Protein AF-A0A085EXR0-F1 (afdb_monomer_lite)

Sequence (134 aa):
MSQAPAPAIGRAWLESRKAVDDGYIWPFPRHQMQARGAIRKRMVEDIQEMVHDGGAEAVVTIADLLNKGWPGETVLAHGVIAFQMFRAENGPTPKPIRLGSRRDSVRHMARDAVALGLFIASTLLIAGVTAGAI

Structure (mmCIF, N/CA/C/O backbone):
data_AF-A0A085EXR0-F1
#
_entry.id   AF-A0A085EXR0-F1
#
loop_
_atom_site.group_PDB
_atom_site.id
_atom_site.type_symbol
_atom_site.label_atom_id
_atom_site.label_alt_id
_atom_site.label_comp_id
_atom_site.label_asym_id
_atom_site.label_entity_id
_atom_site.label_seq_id
_atom_site.pdbx_PDB_ins_code
_atom_site.Cartn_x
_atom_site.Cartn_y
_atom_site.Cartn_z
_atom_site.occupancy
_atom_site.B_iso_or_equiv
_atom_site.auth_seq_id
_atom_site.auth_comp_id
_atom_site.auth_asym_id
_atom_site.auth_atom_id
_atom_site.pdbx_PDB_model_num
ATOM 1 N N . MET A 1 1 ? 25.620 -26.039 -15.522 1.00 38.81 1 MET A N 1
ATOM 2 C CA . MET A 1 1 ? 25.047 -24.988 -16.389 1.00 38.81 1 MET A CA 1
ATOM 3 C C . MET A 1 1 ? 24.481 -23.914 -15.474 1.00 38.81 1 MET A C 1
ATOM 5 O O . MET A 1 1 ? 23.442 -24.140 -14.872 1.00 38.81 1 MET A O 1
ATOM 9 N N . SER A 1 2 ? 25.212 -22.817 -15.263 1.00 40.16 2 SER A N 1
ATOM 10 C CA . SER A 1 2 ? 24.745 -21.713 -14.415 1.00 40.16 2 SER A CA 1
ATOM 11 C C . SER A 1 2 ? 23.736 -20.880 -15.193 1.00 40.16 2 SER A C 1
ATOM 13 O O . SER A 1 2 ? 24.071 -20.300 -16.223 1.00 40.16 2 SER A O 1
ATOM 15 N N . GLN A 1 3 ? 22.493 -20.862 -14.725 1.00 39.91 3 GLN A N 1
ATOM 16 C CA . GLN A 1 3 ? 21.423 -20.060 -15.301 1.00 39.91 3 GLN A CA 1
ATOM 17 C C . GLN A 1 3 ? 21.687 -18.588 -14.948 1.00 39.91 3 GLN A C 1
ATOM 19 O O . GLN A 1 3 ? 21.755 -18.232 -13.772 1.00 39.91 3 GLN A O 1
ATOM 24 N N . ALA A 1 4 ? 21.900 -17.741 -15.956 1.00 47.38 4 ALA A N 1
ATOM 25 C CA . ALA A 1 4 ? 22.051 -16.304 -15.750 1.00 47.38 4 ALA A CA 1
ATOM 26 C C . ALA A 1 4 ? 20.742 -15.713 -15.181 1.00 47.38 4 ALA A C 1
ATOM 28 O O . ALA A 1 4 ? 19.660 -16.137 -15.603 1.00 47.38 4 ALA A O 1
ATOM 29 N N . PRO A 1 5 ? 20.799 -14.750 -14.241 1.00 51.72 5 PRO A N 1
ATOM 30 C CA . PRO A 1 5 ? 19.597 -14.128 -13.701 1.00 51.72 5 PRO A CA 1
ATOM 31 C C . PRO A 1 5 ? 18.857 -13.385 -14.819 1.00 51.72 5 PRO A C 1
ATOM 33 O O . PRO A 1 5 ? 19.446 -12.567 -15.527 1.00 51.72 5 PRO A O 1
ATOM 36 N N . ALA A 1 6 ? 17.565 -13.679 -14.989 1.00 54.22 6 ALA A N 1
ATOM 37 C CA . ALA A 1 6 ? 16.715 -12.979 -15.947 1.00 54.22 6 ALA A CA 1
ATOM 38 C C . ALA A 1 6 ? 16.790 -11.458 -15.705 1.00 54.22 6 ALA A C 1
ATOM 40 O O . ALA A 1 6 ? 16.802 -11.030 -14.544 1.00 54.22 6 ALA A O 1
ATOM 41 N N . PRO A 1 7 ? 16.836 -10.623 -16.761 1.00 47.88 7 PRO A N 1
ATOM 42 C CA . PRO A 1 7 ? 16.969 -9.185 -16.593 1.00 47.88 7 PRO A CA 1
ATOM 43 C C . PRO A 1 7 ? 15.807 -8.659 -15.747 1.00 47.88 7 PRO A C 1
ATOM 45 O O . PRO A 1 7 ? 14.638 -8.864 -16.079 1.00 47.88 7 PRO A O 1
ATOM 48 N N . ALA A 1 8 ? 16.130 -7.947 -14.663 1.00 53.59 8 ALA A N 1
ATOM 49 C CA . ALA A 1 8 ? 15.162 -7.368 -13.725 1.00 53.59 8 ALA A CA 1
ATOM 50 C C . ALA A 1 8 ? 14.087 -6.490 -14.409 1.00 53.59 8 ALA A C 1
ATOM 52 O O . ALA A 1 8 ? 13.000 -6.293 -13.867 1.00 53.59 8 ALA A O 1
ATOM 53 N N . ILE A 1 9 ? 14.372 -6.012 -15.626 1.00 54.03 9 ILE A N 1
ATOM 54 C CA . ILE A 1 9 ? 13.465 -5.245 -16.488 1.00 54.03 9 ILE A CA 1
ATOM 55 C C . ILE A 1 9 ? 12.248 -6.084 -16.920 1.00 54.03 9 ILE A C 1
ATOM 57 O O . ILE A 1 9 ? 11.125 -5.585 -16.897 1.00 54.03 9 ILE A O 1
ATOM 61 N N . GLY A 1 10 ? 12.437 -7.368 -17.249 1.00 60.59 10 GLY A N 1
ATOM 62 C CA . GLY A 1 10 ? 11.356 -8.225 -17.747 1.00 60.59 10 GLY A CA 1
ATOM 63 C C . GLY A 1 10 ? 10.291 -8.490 -16.686 1.00 60.59 10 GLY A C 1
ATOM 64 O O . GLY A 1 10 ? 9.096 -8.386 -16.950 1.00 60.59 10 GLY A O 1
ATOM 65 N N . ARG A 1 11 ? 10.717 -8.750 -15.445 1.00 68.19 11 ARG A N 1
ATOM 66 C CA . ARG A 1 11 ? 9.790 -9.029 -14.343 1.00 68.19 11 ARG A CA 1
ATOM 67 C C . ARG A 1 11 ? 9.018 -7.790 -13.889 1.00 68.19 11 ARG A C 1
ATOM 69 O O . ARG A 1 11 ? 7.827 -7.883 -13.621 1.00 68.19 11 ARG A O 1
ATOM 76 N N . ALA A 1 12 ? 9.665 -6.626 -13.859 1.00 66.81 12 ALA A N 1
ATOM 77 C CA . ALA A 1 12 ? 8.997 -5.377 -13.500 1.00 66.81 12 ALA A CA 1
ATOM 78 C C . ALA A 1 12 ? 7.889 -4.981 -14.484 1.00 66.81 12 ALA A C 1
ATOM 80 O O . ALA A 1 12 ? 6.841 -4.503 -14.055 1.00 66.81 12 ALA A O 1
ATOM 81 N N . TRP A 1 13 ? 8.101 -5.211 -15.782 1.00 67.31 13 TRP A N 1
ATOM 82 C CA . TRP A 1 13 ? 7.068 -5.002 -16.794 1.00 67.31 13 TRP A CA 1
ATOM 83 C C . TRP A 1 13 ? 5.910 -5.996 -16.636 1.00 67.31 13 TRP A C 1
ATOM 85 O O . TRP A 1 13 ? 4.750 -5.590 -16.651 1.00 67.31 13 TRP A O 1
ATOM 95 N N . LEU A 1 14 ? 6.206 -7.276 -16.387 1.00 78.19 14 LEU A N 1
ATOM 96 C CA . LEU A 1 14 ? 5.175 -8.296 -16.160 1.00 78.19 14 LEU A CA 1
ATOM 97 C C . LEU A 1 14 ? 4.285 -7.981 -14.952 1.00 78.19 14 LEU A C 1
ATOM 99 O O . LEU A 1 14 ? 3.079 -8.205 -15.016 1.00 78.19 14 LEU A O 1
ATOM 103 N N . GLU A 1 15 ? 4.872 -7.459 -13.875 1.00 79.94 15 GLU A N 1
ATOM 104 C CA . GLU A 1 15 ? 4.172 -7.135 -12.628 1.00 79.94 15 GLU A CA 1
ATOM 105 C C . GLU A 1 15 ? 3.478 -5.766 -12.631 1.00 79.94 15 GLU A C 1
ATOM 107 O O . GLU A 1 15 ? 2.813 -5.411 -11.656 1.00 79.94 15 GLU A O 1
ATOM 112 N N . SER A 1 16 ? 3.617 -4.991 -13.707 1.00 81.19 16 SER A N 1
ATOM 113 C CA . SER A 1 16 ? 2.938 -3.703 -13.854 1.00 81.19 16 SER A CA 1
ATOM 114 C C . SER A 1 16 ? 1.433 -3.864 -14.111 1.00 81.19 16 SER A C 1
ATOM 116 O O . SER A 1 16 ? 0.967 -4.927 -14.532 1.00 81.19 16 SER A O 1
ATOM 118 N N . ARG A 1 17 ? 0.656 -2.804 -13.837 1.00 83.81 17 ARG A N 1
ATOM 119 C CA . ARG A 1 17 ? -0.782 -2.763 -14.141 1.00 83.81 17 ARG A CA 1
ATOM 120 C C . ARG A 1 17 ? -1.022 -3.045 -15.618 1.00 83.81 17 ARG A C 1
ATOM 122 O O . ARG A 1 17 ? -0.378 -2.449 -16.479 1.00 83.81 17 ARG A O 1
ATOM 129 N N . LYS A 1 18 ? -2.000 -3.905 -15.891 1.00 85.00 18 LYS A N 1
ATOM 130 C CA . LYS A 1 18 ? -2.480 -4.193 -17.243 1.00 85.00 18 LYS A CA 1
ATOM 131 C C . LYS A 1 18 ? -3.836 -3.538 -17.442 1.00 85.00 18 LYS A C 1
ATOM 133 O O . LYS A 1 18 ? -4.700 -3.669 -16.577 1.00 85.00 18 LYS A O 1
ATOM 138 N N . ALA A 1 19 ? -3.991 -2.835 -18.559 1.00 85.44 19 ALA A N 1
ATOM 139 C CA . ALA A 1 19 ? -5.287 -2.338 -18.994 1.00 85.44 19 ALA A CA 1
ATOM 140 C C . ALA A 1 19 ? -6.156 -3.515 -19.465 1.00 85.44 19 ALA A C 1
ATOM 142 O O . ALA A 1 19 ? -5.659 -4.420 -20.137 1.00 85.44 19 ALA A O 1
ATOM 143 N N . VAL A 1 20 ? -7.425 -3.492 -19.079 1.00 86.88 20 VAL A N 1
ATOM 144 C CA . VAL A 1 20 ? -8.496 -4.413 -19.478 1.00 86.88 20 VAL A CA 1
ATOM 145 C C . VAL A 1 20 ? -9.734 -3.586 -19.830 1.00 86.88 20 VAL A C 1
ATOM 147 O O . VAL A 1 20 ? -9.764 -2.388 -19.546 1.00 86.88 20 VAL A O 1
ATOM 150 N N . ASP A 1 21 ? -10.751 -4.212 -20.416 1.00 82.88 21 ASP A N 1
ATOM 151 C CA . ASP A 1 21 ? -11.955 -3.511 -20.884 1.00 82.88 21 ASP A CA 1
ATOM 152 C C . ASP A 1 21 ? -12.654 -2.709 -19.764 1.00 82.88 21 ASP A C 1
ATOM 154 O O . ASP A 1 21 ? -13.110 -1.592 -19.997 1.00 82.88 21 ASP A O 1
ATOM 158 N N . ASP A 1 22 ? -12.615 -3.211 -18.524 1.00 80.62 22 ASP A N 1
ATOM 159 C CA . ASP A 1 22 ? -13.227 -2.578 -17.343 1.00 80.62 22 ASP A CA 1
ATOM 160 C C . ASP A 1 22 ? -12.248 -1.729 -16.502 1.00 80.62 22 ASP A C 1
ATOM 162 O O . ASP A 1 22 ? -12.526 -1.384 -15.352 1.00 80.62 22 ASP A O 1
ATOM 166 N N . GLY A 1 23 ? -11.067 -1.402 -17.037 1.00 86.31 23 GLY A N 1
ATOM 167 C CA . GLY A 1 23 ? -10.087 -0.547 -16.365 1.00 86.31 23 GLY A CA 1
ATOM 168 C C . GLY A 1 23 ? -8.709 -1.183 -16.253 1.00 86.31 23 GLY A C 1
ATOM 169 O O . GLY A 1 23 ? -8.052 -1.445 -17.254 1.00 86.31 23 GLY A O 1
ATOM 170 N N . TYR A 1 24 ? -8.202 -1.360 -15.032 1.00 87.12 24 TYR A N 1
ATOM 171 C CA . TYR A 1 24 ? -6.850 -1.880 -14.824 1.00 87.12 24 TYR A CA 1
ATOM 172 C C . TYR A 1 24 ? -6.809 -2.947 -13.743 1.00 87.12 24 TYR A C 1
ATOM 174 O O . TYR A 1 24 ? -7.397 -2.783 -12.678 1.00 87.12 24 TYR A O 1
ATOM 182 N N . ILE A 1 25 ? -6.010 -3.984 -13.983 1.00 89.62 25 ILE A N 1
ATOM 183 C CA . ILE A 1 25 ? -5.772 -5.058 -13.020 1.00 89.62 25 ILE A CA 1
ATOM 184 C C . ILE A 1 25 ? -4.292 -5.186 -12.673 1.00 89.62 25 ILE A C 1
ATOM 186 O O . ILE A 1 25 ? -3.402 -4.928 -13.491 1.00 89.62 25 ILE A O 1
ATOM 190 N N . TRP A 1 26 ? -4.032 -5.650 -11.453 1.00 91.69 26 TRP A N 1
ATOM 191 C CA . TRP A 1 26 ? -2.723 -6.154 -11.055 1.00 91.69 26 TRP A CA 1
ATOM 192 C C . TRP A 1 26 ? -2.626 -7.639 -11.420 1.00 91.69 26 TRP A C 1
ATOM 194 O O . TRP A 1 26 ? -3.377 -8.438 -10.863 1.00 91.69 26 TRP A O 1
ATOM 204 N N . PRO A 1 27 ? -1.714 -8.034 -12.326 1.00 89.56 27 PRO A N 1
ATOM 205 C CA . PRO A 1 27 ? -1.690 -9.395 -12.866 1.00 89.56 27 PRO A CA 1
ATOM 206 C C . PRO A 1 27 ? -1.201 -10.458 -11.873 1.00 89.56 27 PRO A C 1
ATOM 208 O O . PRO A 1 27 ? -1.427 -11.642 -12.095 1.00 89.56 27 PRO A O 1
ATOM 211 N N . PHE A 1 28 ? -0.533 -10.054 -10.791 1.00 90.75 28 PHE A N 1
ATOM 212 C CA . PHE A 1 28 ? -0.035 -10.959 -9.754 1.00 90.75 28 PHE A CA 1
ATOM 213 C C . PHE A 1 28 ? -0.677 -10.634 -8.409 1.00 90.75 28 PHE A C 1
ATOM 215 O O . PHE A 1 28 ? -0.948 -9.463 -8.136 1.00 90.75 28 PHE A O 1
ATOM 222 N N . PRO A 1 29 ? -0.889 -11.619 -7.524 1.00 92.56 29 PRO A N 1
ATOM 223 C CA . PRO A 1 29 ? -1.272 -11.354 -6.143 1.00 92.56 29 PRO A CA 1
ATOM 224 C C . PRO A 1 29 ? -0.110 -10.715 -5.365 1.00 92.56 29 PRO A C 1
ATOM 226 O O . PRO A 1 29 ? 1.060 -10.900 -5.698 1.00 92.56 29 PRO A O 1
ATOM 229 N N . ARG A 1 30 ? -0.433 -9.972 -4.299 1.00 93.94 30 ARG A N 1
ATOM 230 C CA . ARG A 1 30 ? 0.518 -9.148 -3.521 1.00 93.94 30 ARG A CA 1
ATOM 231 C C . ARG A 1 30 ? 1.759 -9.917 -3.057 1.00 93.94 30 ARG A C 1
ATOM 233 O O . ARG A 1 30 ? 2.871 -9.427 -3.210 1.00 93.94 30 ARG A O 1
ATOM 240 N N . HIS A 1 31 ? 1.579 -11.145 -2.571 1.00 91.44 31 HIS A N 1
ATOM 241 C CA . HIS A 1 31 ? 2.669 -11.995 -2.079 1.00 91.44 31 HIS A CA 1
ATOM 242 C C . HIS A 1 31 ? 3.608 -12.538 -3.172 1.00 91.44 31 HIS A C 1
ATOM 244 O O . HIS A 1 31 ? 4.671 -13.057 -2.846 1.00 91.44 31 HIS A O 1
ATOM 250 N N . GLN A 1 32 ? 3.240 -12.435 -4.453 1.00 91.75 32 GLN A N 1
ATOM 251 C CA . GLN A 1 32 ? 4.070 -12.889 -5.581 1.00 91.75 32 GLN A CA 1
ATOM 252 C C . GLN A 1 32 ? 4.809 -11.746 -6.279 1.00 91.75 32 GLN A C 1
ATOM 254 O O . GLN A 1 32 ? 5.677 -12.004 -7.117 1.00 91.75 32 GLN A O 1
ATOM 259 N N . MET A 1 33 ? 4.476 -10.497 -5.945 1.00 91.50 33 MET A N 1
ATOM 260 C CA . MET A 1 33 ? 5.129 -9.324 -6.512 1.00 91.50 33 MET A CA 1
ATOM 261 C C . MET A 1 33 ? 6.544 -9.174 -5.946 1.00 91.50 33 MET A C 1
ATOM 263 O O . MET A 1 33 ? 6.771 -9.331 -4.748 1.00 91.50 33 MET A O 1
ATOM 267 N N . GLN A 1 34 ? 7.498 -8.839 -6.809 1.00 90.12 34 GLN A N 1
ATOM 268 C CA . GLN A 1 34 ? 8.915 -8.669 -6.467 1.00 90.12 34 GLN A CA 1
ATOM 269 C C . GLN A 1 34 ? 9.495 -7.353 -6.995 1.00 90.12 34 GLN A C 1
ATOM 271 O O . GLN A 1 34 ? 10.493 -6.839 -6.485 1.00 90.12 34 GLN A O 1
ATOM 276 N N . ALA A 1 35 ? 8.875 -6.768 -8.015 1.00 90.50 35 ALA A N 1
ATOM 277 C CA . ALA A 1 35 ? 9.315 -5.536 -8.627 1.00 90.50 35 ALA A CA 1
ATOM 278 C C . ALA A 1 35 ? 8.991 -4.345 -7.726 1.00 90.50 35 ALA A C 1
ATOM 280 O O . ALA A 1 35 ? 7.844 -3.924 -7.587 1.00 90.50 35 ALA A O 1
ATOM 281 N N . ARG A 1 36 ? 10.042 -3.742 -7.164 1.00 90.44 36 ARG A N 1
ATOM 282 C CA . ARG A 1 36 ? 9.960 -2.626 -6.201 1.00 90.44 36 ARG A CA 1
ATOM 283 C C . ARG A 1 36 ? 9.028 -1.501 -6.666 1.00 90.44 36 ARG A C 1
ATOM 285 O O . ARG A 1 36 ? 8.259 -0.976 -5.870 1.00 90.44 36 ARG A O 1
ATOM 292 N N . GLY A 1 37 ? 9.095 -1.130 -7.948 1.00 88.88 37 GLY A N 1
ATOM 293 C CA . GLY A 1 37 ? 8.242 -0.086 -8.523 1.00 88.88 37 GLY A CA 1
ATOM 294 C C . GLY A 1 37 ? 6.762 -0.477 -8.573 1.00 88.88 37 GLY A C 1
ATOM 295 O O . GLY A 1 37 ? 5.912 0.319 -8.187 1.00 88.88 37 GLY A O 1
ATOM 296 N N . ALA A 1 38 ? 6.460 -1.707 -8.997 1.00 91.44 38 ALA A N 1
ATOM 297 C CA . ALA A 1 38 ? 5.096 -2.229 -9.057 1.00 91.44 38 ALA A CA 1
ATOM 298 C C . ALA A 1 38 ? 4.499 -2.401 -7.654 1.00 91.44 38 ALA A C 1
ATOM 300 O O . ALA A 1 38 ? 3.375 -1.974 -7.410 1.00 91.44 38 ALA A O 1
ATOM 301 N N . ILE A 1 39 ? 5.286 -2.937 -6.714 1.00 93.81 39 ILE A N 1
ATOM 302 C CA . ILE A 1 39 ? 4.891 -3.090 -5.311 1.00 93.81 39 ILE A CA 1
ATOM 303 C C . ILE A 1 39 ? 4.474 -1.744 -4.716 1.00 93.81 39 ILE A C 1
ATOM 305 O O . ILE A 1 39 ? 3.387 -1.632 -4.161 1.00 93.81 39 ILE A O 1
ATOM 309 N N . ARG A 1 40 ? 5.314 -0.709 -4.855 1.00 94.25 40 ARG A N 1
ATOM 310 C CA . ARG A 1 40 ? 5.028 0.618 -4.287 1.00 94.25 40 ARG A CA 1
ATOM 311 C C . ARG A 1 40 ? 3.771 1.234 -4.887 1.00 94.25 40 ARG A C 1
ATOM 313 O O . ARG A 1 40 ? 2.938 1.715 -4.135 1.00 94.25 40 ARG A O 1
ATOM 320 N N . LYS A 1 41 ? 3.618 1.178 -6.214 1.00 93.31 41 LYS A N 1
ATOM 321 C CA . LYS A 1 41 ? 2.424 1.691 -6.904 1.00 93.31 41 LYS A CA 1
ATOM 322 C C . LYS A 1 41 ? 1.152 0.991 -6.432 1.00 93.31 41 LYS A C 1
ATOM 324 O O . LYS A 1 41 ? 0.178 1.654 -6.108 1.00 93.31 41 LYS A O 1
ATOM 329 N N . ARG A 1 42 ? 1.178 -0.337 -6.312 1.00 96.12 42 ARG A N 1
ATOM 330 C CA . ARG A 1 42 ? 0.027 -1.076 -5.792 1.00 96.12 42 ARG A CA 1
ATOM 331 C C . ARG A 1 42 ? -0.263 -0.755 -4.329 1.00 96.12 42 ARG A C 1
ATOM 333 O O . ARG A 1 42 ? -1.419 -0.606 -3.968 1.00 96.12 42 ARG A O 1
ATOM 340 N N . MET A 1 43 ? 0.766 -0.63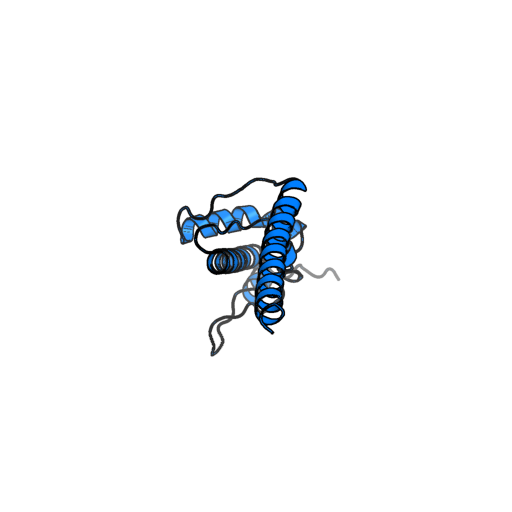6 -3.488 1.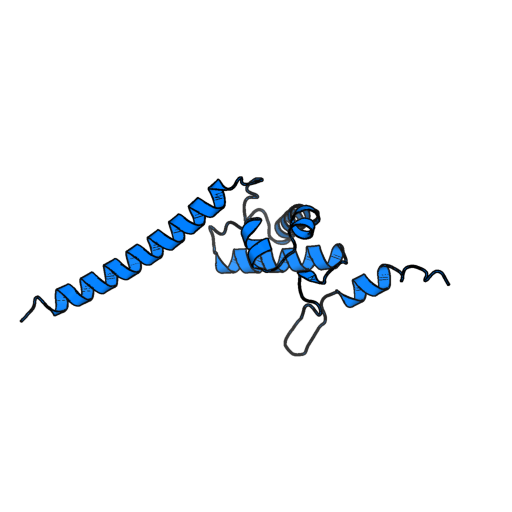00 94.75 43 MET A N 1
ATOM 341 C CA . MET A 1 43 ? 0.576 -0.223 -2.094 1.00 94.75 43 MET A CA 1
ATOM 342 C C . MET A 1 43 ? -0.052 1.172 -1.999 1.00 94.75 43 MET A C 1
ATOM 344 O O . MET A 1 43 ? -0.873 1.382 -1.118 1.00 94.75 43 MET A O 1
ATOM 348 N N . VAL A 1 44 ? 0.292 2.105 -2.894 1.00 93.56 44 VAL A N 1
ATOM 349 C CA . VAL A 1 44 ? -0.361 3.425 -2.968 1.00 93.56 44 VAL A CA 1
ATOM 350 C C . VAL A 1 44 ? -1.852 3.285 -3.274 1.00 93.56 44 VAL A C 1
ATOM 352 O O . VAL A 1 44 ? -2.655 3.911 -2.593 1.00 93.56 44 VAL A O 1
ATOM 355 N N . GLU A 1 45 ? -2.228 2.432 -4.230 1.00 93.62 45 GLU A N 1
ATOM 356 C CA . GLU A 1 45 ? -3.640 2.165 -4.548 1.00 93.62 45 GLU A CA 1
ATOM 357 C C . GLU A 1 45 ? -4.386 1.519 -3.377 1.00 93.62 45 GLU A C 1
ATOM 359 O O . GLU A 1 45 ? -5.486 1.948 -3.047 1.00 93.62 45 GLU A O 1
ATOM 364 N N . ASP A 1 46 ? -3.769 0.549 -2.695 1.00 94.25 46 ASP A N 1
ATOM 365 C CA . ASP A 1 46 ? -4.355 -0.062 -1.497 1.00 94.25 46 ASP A CA 1
ATOM 366 C C . ASP A 1 46 ? -4.533 0.980 -0.373 1.00 94.25 46 ASP A C 1
ATOM 368 O O . ASP A 1 46 ? -5.548 0.983 0.320 1.00 94.25 46 ASP A O 1
ATOM 372 N N . ILE A 1 47 ? -3.560 1.883 -0.180 1.00 90.94 47 ILE A N 1
ATOM 373 C CA . ILE A 1 47 ? -3.658 2.998 0.780 1.00 90.94 47 ILE A CA 1
ATOM 374 C C . ILE A 1 47 ? -4.795 3.938 0.389 1.00 90.94 47 ILE A C 1
ATOM 376 O O . ILE A 1 47 ? -5.576 4.330 1.252 1.00 90.94 47 ILE A O 1
ATOM 380 N N . GLN A 1 48 ? -4.906 4.280 -0.892 1.00 89.50 48 GLN A N 1
ATOM 381 C CA . GLN A 1 48 ? -5.963 5.144 -1.400 1.00 89.50 48 GLN A CA 1
ATOM 382 C C . GLN A 1 48 ? -7.349 4.534 -1.181 1.00 89.50 48 GLN A C 1
ATOM 384 O O . GLN A 1 48 ? -8.236 5.236 -0.708 1.00 89.50 48 GLN A O 1
ATOM 389 N N . GLU A 1 49 ? -7.518 3.243 -1.470 1.00 89.56 49 GLU A N 1
ATOM 390 C CA . GLU A 1 49 ? -8.754 2.496 -1.209 1.00 89.56 49 GLU A CA 1
ATOM 391 C C . GLU A 1 49 ? -9.121 2.569 0.280 1.00 89.56 49 GLU A C 1
ATOM 393 O O . GLU A 1 49 ? -10.217 2.989 0.631 1.00 89.56 49 GLU A O 1
ATOM 398 N N . MET A 1 50 ? -8.172 2.282 1.176 1.00 88.12 50 MET A N 1
ATOM 399 C CA . MET A 1 50 ? -8.420 2.326 2.623 1.00 88.12 50 MET A CA 1
ATOM 400 C C . MET A 1 50 ? -8.738 3.736 3.140 1.00 88.12 50 MET A C 1
ATOM 402 O O . MET A 1 50 ? -9.538 3.892 4.062 1.00 88.12 50 MET A O 1
ATOM 406 N N . VAL A 1 51 ? -8.124 4.773 2.563 1.00 85.69 51 VAL A N 1
ATOM 407 C CA . VAL A 1 51 ? -8.443 6.168 2.900 1.00 85.69 51 VAL A CA 1
ATOM 408 C C . VAL A 1 51 ? -9.835 6.544 2.412 1.00 85.69 51 VAL A C 1
ATOM 410 O O . VAL A 1 51 ? -10.587 7.180 3.146 1.00 85.69 51 VAL A O 1
ATOM 413 N N . HIS A 1 52 ? -10.182 6.138 1.194 1.00 83.94 52 HIS A N 1
ATOM 414 C CA . HIS A 1 52 ? -11.499 6.371 0.626 1.00 83.94 52 HIS A CA 1
ATOM 415 C C . HIS A 1 52 ? -12.592 5.703 1.472 1.00 83.94 52 HIS A C 1
ATOM 417 O O . HIS A 1 52 ? -13.557 6.363 1.853 1.00 83.94 52 HIS A O 1
ATOM 423 N N . ASP A 1 53 ? -12.398 4.437 1.844 1.00 82.62 53 ASP A N 1
ATOM 424 C CA . ASP A 1 53 ? -13.364 3.666 2.631 1.00 82.62 53 ASP A CA 1
ATOM 425 C C . ASP A 1 53 ? -13.491 4.175 4.077 1.00 82.62 53 ASP A C 1
ATOM 427 O O . ASP A 1 53 ? -14.576 4.156 4.657 1.00 82.62 53 ASP A O 1
ATOM 431 N N . GLY A 1 54 ? -12.392 4.657 4.669 1.00 74.38 54 GLY A N 1
ATOM 432 C CA . GLY A 1 54 ? -12.370 5.199 6.032 1.00 74.38 54 GLY A CA 1
ATOM 433 C C . GLY A 1 54 ? -12.834 6.657 6.161 1.00 74.38 54 GLY A C 1
ATOM 434 O O . GLY A 1 54 ? -13.063 7.131 7.276 1.00 74.38 54 GLY A O 1
ATOM 435 N N . GLY A 1 55 ? -12.966 7.387 5.050 1.00 74.12 55 GLY A N 1
ATOM 436 C CA . GLY A 1 55 ? -13.403 8.783 5.031 1.00 74.12 55 GLY A CA 1
ATOM 437 C C . GLY A 1 55 ? -12.418 9.771 5.679 1.00 74.12 55 GLY A C 1
ATOM 438 O O . GLY A 1 55 ? -11.204 9.570 5.693 1.00 74.12 55 GLY A O 1
ATOM 439 N N . ALA A 1 56 ? -12.940 10.879 6.218 1.00 66.12 56 ALA A N 1
ATOM 440 C CA . ALA A 1 56 ? -12.135 12.021 6.684 1.00 66.12 56 ALA A CA 1
ATOM 441 C C . ALA A 1 56 ? -11.142 11.692 7.819 1.00 66.12 56 ALA A C 1
ATOM 443 O O . ALA A 1 56 ? -10.119 12.362 7.958 1.00 66.12 56 ALA A O 1
ATOM 444 N N . GLU A 1 57 ? -11.421 10.647 8.600 1.00 70.31 57 GLU A N 1
ATOM 445 C CA . GLU A 1 57 ? -10.614 10.221 9.751 1.00 70.31 57 GLU A CA 1
ATOM 446 C C . GLU A 1 57 ? -9.816 8.937 9.472 1.00 70.31 57 GLU A C 1
ATOM 448 O O . GLU A 1 57 ? -9.332 8.292 10.406 1.00 70.31 57 GLU A O 1
ATOM 453 N N . ALA A 1 58 ? -9.683 8.536 8.203 1.00 74.12 58 ALA A N 1
ATOM 454 C CA . ALA A 1 58 ? -9.007 7.299 7.847 1.00 74.12 58 ALA A CA 1
ATOM 455 C C . ALA A 1 58 ? -7.554 7.276 8.350 1.00 74.12 58 ALA A C 1
ATOM 457 O O . ALA A 1 58 ? -6.731 8.143 8.037 1.00 74.12 58 ALA A O 1
ATOM 458 N N . VAL A 1 59 ? -7.226 6.234 9.113 1.00 78.38 59 VAL A N 1
ATOM 459 C CA . VAL A 1 59 ? -5.868 5.938 9.570 1.00 78.38 59 VAL A CA 1
ATOM 460 C C . VAL A 1 59 ? -5.477 4.589 8.994 1.00 78.38 59 VAL A C 1
ATOM 462 O O . VAL A 1 59 ? -6.035 3.572 9.387 1.00 78.38 59 VAL A O 1
ATOM 465 N N . VAL A 1 60 ? -4.509 4.590 8.076 1.00 81.19 60 VAL A N 1
ATOM 466 C CA . VAL A 1 60 ? -3.968 3.363 7.482 1.00 81.19 60 VAL A CA 1
ATOM 467 C C . VAL A 1 60 ? -2.713 2.947 8.237 1.00 81.19 60 VAL A C 1
ATOM 469 O O . VAL A 1 60 ? -1.765 3.723 8.383 1.00 81.19 60 VAL A O 1
ATOM 472 N N . THR A 1 61 ? -2.697 1.707 8.704 1.00 83.38 61 THR A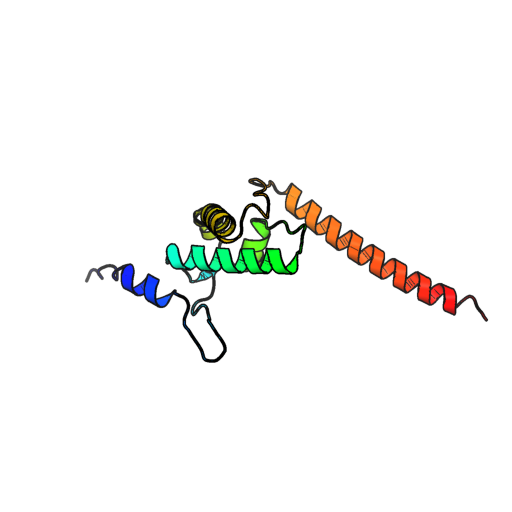 N 1
ATOM 473 C CA . THR A 1 61 ? -1.627 1.118 9.505 1.00 83.38 61 THR A CA 1
ATOM 474 C C . THR A 1 61 ? -0.866 0.040 8.730 1.00 83.38 61 THR A C 1
ATOM 476 O O . THR A 1 61 ? -1.289 -0.449 7.682 1.00 83.38 61 THR A O 1
ATOM 479 N N . ILE A 1 62 ? 0.282 -0.382 9.273 1.00 83.69 62 ILE A N 1
ATOM 480 C CA . ILE A 1 62 ? 1.017 -1.549 8.758 1.00 83.69 62 ILE A CA 1
ATOM 481 C C . ILE A 1 62 ? 0.141 -2.807 8.811 1.00 83.69 62 ILE A C 1
ATOM 483 O O . ILE A 1 62 ? 0.193 -3.612 7.885 1.00 83.69 62 ILE A O 1
ATOM 487 N N . ALA A 1 63 ? -0.666 -2.971 9.864 1.00 83.75 63 ALA A N 1
ATOM 488 C CA . ALA A 1 63 ? -1.539 -4.130 10.014 1.00 83.75 63 ALA A CA 1
ATOM 489 C C . ALA A 1 63 ? -2.558 -4.219 8.871 1.00 83.75 63 ALA A C 1
ATOM 491 O O . ALA A 1 63 ? -2.812 -5.312 8.374 1.00 83.75 63 ALA A O 1
ATOM 492 N N . ASP A 1 64 ? -3.056 -3.082 8.386 1.00 87.81 64 ASP A N 1
ATOM 493 C CA . ASP A 1 64 ? -4.011 -3.057 7.277 1.00 87.81 64 ASP A CA 1
ATOM 494 C C . ASP A 1 64 ? -3.369 -3.537 5.968 1.00 87.81 64 ASP A C 1
ATOM 496 O O . ASP A 1 64 ? -3.952 -4.336 5.235 1.00 87.81 64 ASP A O 1
ATOM 500 N N . LEU A 1 65 ? -2.111 -3.155 5.717 1.00 90.31 65 LEU A N 1
ATOM 501 C CA . LEU A 1 65 ? -1.349 -3.666 4.574 1.00 90.31 65 LEU A CA 1
ATOM 502 C C . LEU A 1 65 ? -1.079 -5.175 4.687 1.00 90.31 65 LEU A C 1
ATOM 504 O O . LEU A 1 65 ? -1.187 -5.893 3.691 1.00 90.31 65 LEU A O 1
ATOM 508 N N . LEU A 1 66 ? -0.777 -5.679 5.887 1.00 91.06 66 LEU A N 1
ATOM 509 C CA . LEU A 1 66 ? -0.639 -7.122 6.118 1.00 91.06 66 LEU A CA 1
ATOM 510 C C . LEU A 1 66 ? -1.965 -7.854 5.862 1.00 91.06 66 LEU A C 1
ATOM 512 O O . LEU A 1 66 ? -1.975 -8.870 5.169 1.00 91.06 66 LEU A O 1
ATOM 516 N N . ASN A 1 67 ? -3.085 -7.301 6.335 1.00 90.69 67 ASN A N 1
ATOM 517 C CA . ASN A 1 67 ? -4.427 -7.858 6.144 1.00 90.69 67 ASN A CA 1
ATOM 518 C C . ASN A 1 67 ? -4.865 -7.857 4.672 1.00 90.69 67 ASN A C 1
ATOM 520 O O . ASN A 1 67 ? -5.542 -8.784 4.232 1.00 90.69 67 ASN A O 1
ATOM 524 N N . LYS A 1 68 ? -4.421 -6.880 3.869 1.00 92.06 68 LYS A N 1
ATOM 525 C CA . LYS A 1 68 ? -4.604 -6.889 2.405 1.00 92.06 68 LYS A CA 1
ATOM 526 C C . LYS A 1 68 ? -3.819 -8.015 1.713 1.00 92.06 68 LYS A C 1
ATOM 528 O O . LYS A 1 68 ? -4.067 -8.288 0.535 1.00 92.06 68 LYS A O 1
ATOM 533 N N . GLY A 1 69 ? -2.901 -8.686 2.414 1.00 93.38 69 GLY A N 1
ATOM 534 C CA . GLY A 1 69 ? -2.131 -9.833 1.927 1.00 93.38 69 GLY A CA 1
ATOM 535 C C . GLY A 1 69 ? -0.703 -9.495 1.497 1.00 93.38 69 GLY A C 1
ATOM 536 O O . GLY A 1 69 ? -0.102 -10.254 0.730 1.00 93.38 69 GLY A O 1
ATOM 537 N N . TRP A 1 70 ? -0.157 -8.356 1.935 1.00 95.75 70 TRP A N 1
ATOM 538 C CA . TRP A 1 70 ? 1.255 -8.049 1.720 1.00 95.75 70 TRP A CA 1
ATOM 539 C C . TRP A 1 70 ? 2.154 -8.847 2.676 1.00 95.75 70 TRP A C 1
ATOM 541 O O . TRP A 1 70 ? 1.878 -8.893 3.876 1.00 95.75 70 TRP A O 1
ATOM 551 N N . PRO A 1 71 ? 3.272 -9.421 2.194 1.00 94.81 71 PRO A N 1
ATOM 552 C CA . PRO A 1 71 ? 4.266 -10.023 3.076 1.00 94.81 71 PRO A CA 1
ATOM 553 C C . PRO A 1 71 ? 4.902 -8.977 3.998 1.00 94.81 71 PRO A C 1
ATOM 555 O O . PRO A 1 71 ? 5.198 -7.859 3.569 1.00 94.81 71 PRO A O 1
ATOM 558 N N . GLY A 1 72 ? 5.177 -9.351 5.250 1.00 91.00 72 GLY A N 1
ATOM 559 C CA . GLY A 1 72 ? 5.719 -8.428 6.254 1.00 91.00 72 GLY A CA 1
ATOM 560 C C . GLY A 1 72 ? 7.033 -7.767 5.844 1.00 91.00 72 GLY A C 1
ATOM 561 O O . GLY A 1 72 ? 7.171 -6.551 5.954 1.00 91.00 72 GLY A O 1
ATOM 562 N N . GLU A 1 73 ? 7.964 -8.537 5.281 1.00 90.25 73 GLU A N 1
ATOM 563 C CA . GLU A 1 73 ? 9.236 -8.011 4.769 1.00 90.25 73 GLU A CA 1
ATOM 564 C C . GLU A 1 73 ? 9.027 -6.972 3.660 1.00 90.25 73 GLU A C 1
ATOM 566 O O . GLU A 1 73 ? 9.688 -5.933 3.630 1.00 90.25 73 GLU A O 1
ATOM 571 N N . THR A 1 74 ? 8.053 -7.210 2.779 1.00 92.12 74 THR A N 1
ATOM 572 C CA . THR A 1 74 ? 7.692 -6.287 1.702 1.00 92.12 74 THR A CA 1
ATOM 573 C C . THR A 1 74 ? 7.120 -4.985 2.257 1.00 92.12 74 THR A C 1
ATOM 575 O O . THR A 1 74 ? 7.512 -3.907 1.804 1.00 92.12 74 THR A O 1
ATOM 578 N N . VAL A 1 75 ? 6.239 -5.056 3.261 1.00 92.25 75 VAL A N 1
ATOM 579 C CA . VAL A 1 75 ? 5.683 -3.861 3.920 1.00 92.25 75 VAL A CA 1
ATOM 580 C C . VAL A 1 75 ? 6.780 -3.059 4.615 1.00 92.25 75 VAL A C 1
ATOM 582 O O . VAL A 1 75 ? 6.829 -1.841 4.460 1.00 92.25 75 VAL A O 1
ATOM 585 N N . LEU A 1 76 ? 7.711 -3.717 5.307 1.00 88.94 76 LEU A N 1
ATOM 586 C CA . LEU A 1 76 ? 8.842 -3.040 5.948 1.00 88.94 76 LEU A CA 1
ATOM 587 C C . LEU A 1 76 ? 9.759 -2.352 4.926 1.00 88.94 76 LEU A C 1
ATOM 589 O O . LEU A 1 76 ? 10.186 -1.219 5.141 1.00 88.94 76 LEU A O 1
ATOM 593 N N . ALA A 1 77 ? 10.027 -2.999 3.790 1.00 88.56 77 ALA A N 1
ATOM 594 C CA . ALA A 1 77 ? 10.914 -2.466 2.759 1.00 88.56 77 ALA A CA 1
ATOM 595 C C . ALA A 1 77 ? 10.287 -1.347 1.905 1.00 88.56 77 ALA A C 1
ATOM 597 O O . ALA A 1 77 ? 11.014 -0.549 1.296 1.00 88.56 77 ALA A O 1
ATOM 598 N N . HIS A 1 78 ? 8.955 -1.311 1.774 1.00 91.56 78 HIS A N 1
ATOM 599 C CA . HIS A 1 78 ? 8.276 -0.469 0.779 1.00 91.56 78 HIS A CA 1
ATOM 600 C C . HIS A 1 78 ? 7.132 0.393 1.308 1.00 91.56 78 HIS A C 1
ATOM 602 O O . HIS A 1 78 ? 6.847 1.418 0.689 1.00 91.56 78 HIS A O 1
ATOM 608 N N . GLY A 1 79 ? 6.537 0.059 2.453 1.00 87.31 79 GLY A N 1
ATOM 609 C CA . GLY A 1 79 ? 5.361 0.744 2.988 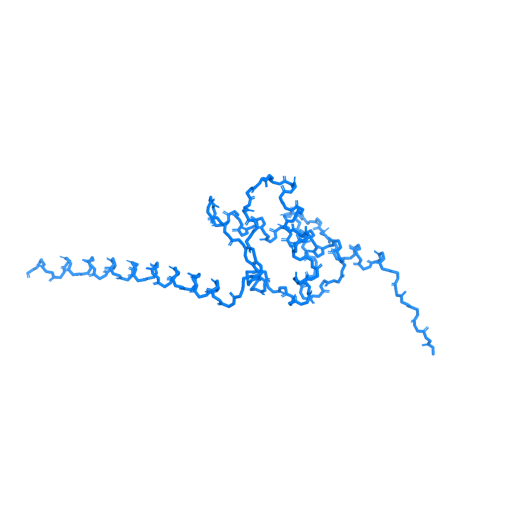1.00 87.31 79 GLY A CA 1
ATOM 610 C C . GLY A 1 79 ? 5.594 2.233 3.237 1.00 87.31 79 GLY A C 1
ATOM 611 O O . GLY A 1 79 ? 4.807 3.058 2.787 1.00 87.31 79 GLY A O 1
ATOM 612 N N . VAL A 1 80 ? 6.719 2.607 3.861 1.00 86.88 80 VAL A N 1
ATOM 613 C CA . VAL A 1 80 ? 7.054 4.025 4.120 1.00 86.88 80 VAL A CA 1
ATOM 614 C C . VAL A 1 80 ? 7.126 4.834 2.824 1.00 86.88 80 VAL A C 1
ATOM 616 O O . VAL A 1 80 ? 6.606 5.945 2.758 1.00 86.88 80 VAL A O 1
ATOM 619 N N . ILE A 1 81 ? 7.742 4.272 1.782 1.00 89.00 81 ILE A N 1
ATOM 620 C CA . ILE A 1 81 ? 7.880 4.945 0.487 1.00 89.00 81 ILE A CA 1
ATOM 621 C C . ILE A 1 81 ? 6.518 5.053 -0.201 1.00 89.00 81 ILE A C 1
ATOM 623 O O . ILE A 1 81 ? 6.210 6.102 -0.755 1.00 89.00 81 ILE A O 1
ATOM 627 N N . ALA A 1 82 ? 5.682 4.016 -0.127 1.00 89.12 82 ALA A N 1
ATOM 628 C CA . ALA A 1 82 ? 4.320 4.073 -0.649 1.00 89.12 82 ALA A CA 1
ATOM 629 C C . ALA A 1 82 ? 3.492 5.170 0.048 1.00 89.12 82 ALA A C 1
ATOM 631 O O . AL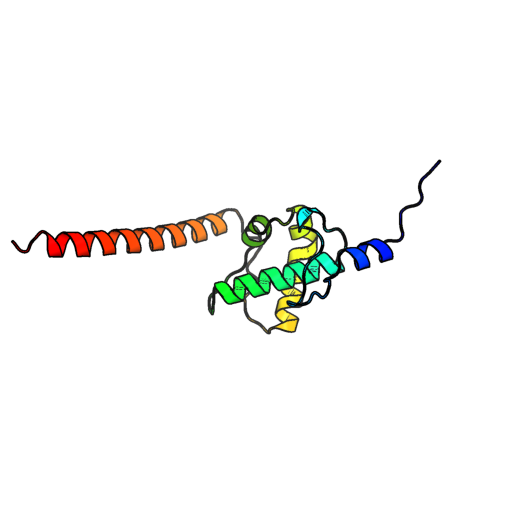A A 1 82 ? 2.863 5.974 -0.628 1.00 89.12 82 ALA A O 1
ATOM 632 N N . PHE A 1 83 ? 3.575 5.305 1.376 1.00 85.38 83 PHE A N 1
ATOM 633 C CA . PHE A 1 83 ? 2.928 6.411 2.097 1.00 85.38 83 PHE A CA 1
ATOM 634 C C . PHE A 1 83 ? 3.434 7.791 1.664 1.00 85.38 83 PHE A C 1
ATOM 636 O O . PHE A 1 83 ? 2.649 8.730 1.545 1.00 85.38 83 PHE A O 1
ATOM 643 N N . GLN A 1 84 ? 4.740 7.937 1.434 1.00 86.19 84 GLN A N 1
ATOM 644 C CA . GLN A 1 84 ? 5.312 9.192 0.939 1.00 86.19 84 GLN A CA 1
ATOM 645 C C . GLN A 1 84 ? 4.811 9.526 -0.470 1.00 86.19 84 GLN A C 1
ATOM 647 O O . GLN A 1 84 ? 4.448 10.673 -0.716 1.00 86.19 84 GLN A O 1
ATOM 652 N N . MET A 1 85 ? 4.753 8.534 -1.363 1.00 87.81 85 MET A N 1
ATOM 653 C CA . MET A 1 85 ? 4.208 8.690 -2.714 1.00 87.81 85 MET A CA 1
ATOM 654 C C . MET A 1 85 ? 2.732 9.084 -2.668 1.00 87.81 85 MET A C 1
ATOM 656 O O . MET A 1 85 ? 2.353 10.092 -3.252 1.00 87.81 85 MET A O 1
ATOM 660 N N . PHE A 1 86 ? 1.928 8.369 -1.880 1.00 87.25 86 PHE A N 1
ATOM 661 C CA . PHE A 1 86 ? 0.514 8.675 -1.697 1.00 87.25 86 PHE A CA 1
ATOM 662 C C . PHE A 1 86 ? 0.292 10.123 -1.223 1.00 87.25 86 PHE A C 1
ATOM 664 O O . PHE A 1 86 ? -0.534 10.835 -1.791 1.00 87.25 86 PHE A O 1
ATOM 671 N N . ARG A 1 87 ? 1.065 10.592 -0.229 1.00 84.25 87 ARG A N 1
ATOM 672 C CA . ARG A 1 87 ? 0.993 11.979 0.271 1.00 84.25 87 ARG A CA 1
ATOM 673 C C . ARG A 1 87 ? 1.439 13.015 -0.761 1.00 84.25 87 ARG A C 1
ATOM 675 O O . ARG A 1 87 ? 0.934 14.133 -0.750 1.00 84.25 87 ARG A O 1
ATOM 682 N N . ALA A 1 88 ? 2.402 12.675 -1.614 1.00 85.19 88 ALA A N 1
ATOM 683 C CA . ALA A 1 88 ? 2.830 13.553 -2.699 1.00 85.19 88 ALA A CA 1
ATOM 684 C C . ALA A 1 88 ? 1.745 13.686 -3.780 1.00 85.19 88 ALA A C 1
ATOM 686 O O . ALA A 1 88 ? 1.576 14.767 -4.335 1.00 85.19 88 ALA A O 1
ATOM 687 N N . GLU A 1 89 ? 0.999 12.611 -4.045 1.00 83.81 89 GLU A N 1
ATOM 688 C CA . GLU A 1 89 ? -0.058 12.561 -5.062 1.00 83.81 89 GLU A CA 1
ATOM 689 C C . GLU A 1 89 ? -1.388 13.172 -4.583 1.00 83.81 89 GLU A C 1
ATOM 691 O O . GLU A 1 89 ? -2.077 13.814 -5.370 1.00 83.81 89 GLU A O 1
ATOM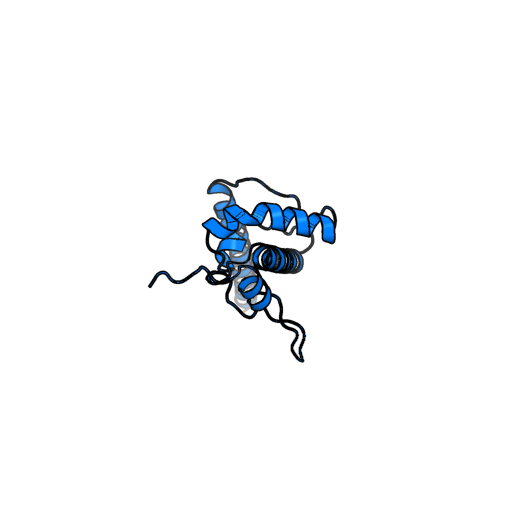 696 N N . ASN A 1 90 ? -1.740 13.016 -3.301 1.00 78.06 90 ASN A N 1
ATOM 697 C CA . ASN A 1 90 ? -3.077 13.346 -2.776 1.00 78.06 90 ASN A CA 1
ATOM 698 C C . ASN A 1 90 ? -3.083 14.462 -1.712 1.00 78.06 90 ASN A C 1
ATOM 700 O O . ASN A 1 90 ? -4.132 14.800 -1.164 1.00 78.06 90 ASN A O 1
ATOM 704 N N . GLY A 1 91 ? -1.925 15.053 -1.402 1.00 68.12 91 GLY A N 1
ATOM 705 C CA . GLY A 1 91 ? -1.793 16.073 -0.361 1.00 68.12 91 GLY A CA 1
ATOM 706 C C . GLY A 1 91 ? -1.662 15.503 1.066 1.00 68.12 91 GLY A C 1
ATOM 707 O O . GLY A 1 91 ? -1.449 14.308 1.269 1.00 68.12 91 GLY A O 1
ATOM 708 N N . PRO A 1 92 ? -1.702 16.356 2.108 1.00 62.31 92 PRO A N 1
ATOM 709 C CA . PRO A 1 92 ? -1.265 16.001 3.465 1.00 62.31 92 PRO A CA 1
ATOM 710 C C . PRO A 1 92 ? -2.168 15.029 4.253 1.00 62.31 92 PRO A C 1
ATOM 712 O O . PRO A 1 92 ? -1.804 14.664 5.373 1.00 62.31 92 PRO A O 1
ATOM 715 N N . THR A 1 93 ? -3.297 14.587 3.709 1.00 53.66 93 THR A N 1
ATOM 716 C CA . THR A 1 93 ? -4.200 13.594 4.319 1.00 53.66 93 THR A CA 1
ATOM 717 C C . THR A 1 93 ? -3.866 12.178 3.832 1.00 53.66 93 THR A C 1
ATOM 719 O O . THR A 1 93 ? -3.864 12.005 2.620 1.00 53.66 93 THR A O 1
ATOM 722 N N . PRO A 1 94 ? -3.627 11.160 4.695 1.00 52.72 94 PRO A N 1
ATOM 723 C CA . PRO A 1 94 ? -3.686 11.158 6.153 1.00 52.72 94 PRO A CA 1
ATOM 724 C C . PRO A 1 94 ? -2.295 11.235 6.813 1.00 52.72 94 PRO A C 1
ATOM 726 O O . PRO A 1 94 ? -1.244 10.966 6.220 1.00 52.72 94 PRO A O 1
ATOM 729 N N . LYS A 1 95 ? -2.306 11.604 8.100 1.00 48.22 95 LYS A N 1
ATOM 730 C CA . LYS A 1 95 ? -1.125 11.689 8.970 1.00 48.22 95 LYS A CA 1
ATOM 731 C C . LYS A 1 95 ? -0.377 10.344 8.986 1.00 48.22 95 LYS A C 1
ATOM 733 O O . LYS A 1 95 ? -0.987 9.334 9.326 1.00 48.22 95 LYS A O 1
ATOM 738 N N . PRO A 1 96 ? 0.941 10.308 8.716 1.00 45.81 96 PRO A N 1
ATOM 739 C CA . PRO A 1 96 ? 1.720 9.098 8.941 1.00 45.81 96 PRO A CA 1
ATOM 740 C C . PRO A 1 96 ? 1.799 8.854 10.451 1.00 45.81 96 PRO A C 1
ATOM 742 O O . PRO A 1 96 ? 2.406 9.651 11.169 1.00 45.81 96 PRO A O 1
ATOM 745 N N . ILE A 1 97 ? 1.197 7.778 10.963 1.00 48.44 97 ILE A N 1
ATOM 746 C CA . ILE A 1 97 ? 1.353 7.419 12.376 1.00 48.44 97 ILE A CA 1
ATOM 747 C C . ILE A 1 97 ? 2.188 6.149 12.498 1.00 48.44 97 ILE A C 1
ATOM 749 O O . ILE A 1 97 ? 1.733 5.063 12.174 1.00 48.44 97 ILE A O 1
ATOM 753 N N . ARG A 1 98 ? 3.424 6.412 12.957 1.00 45.47 98 ARG A N 1
ATOM 754 C CA . ARG A 1 98 ? 4.362 5.666 13.819 1.00 45.47 98 ARG A CA 1
ATOM 755 C C . ARG A 1 98 ? 4.471 4.151 13.625 1.00 45.47 98 ARG A C 1
ATOM 757 O O . ARG A 1 98 ? 3.485 3.452 13.480 1.00 45.47 98 ARG A O 1
ATOM 764 N N . LEU A 1 99 ? 5.704 3.640 13.756 1.00 44.88 99 LEU A N 1
ATOM 765 C CA . LEU A 1 99 ? 5.979 2.245 14.127 1.00 44.88 99 LEU A CA 1
ATOM 766 C C . LEU A 1 99 ? 5.168 1.908 15.395 1.00 44.88 99 LEU A C 1
ATOM 768 O O . LEU A 1 99 ? 5.613 2.116 16.524 1.00 44.88 99 LEU A O 1
ATOM 772 N N . GLY A 1 100 ? 3.929 1.487 15.192 1.00 38.06 100 GLY A N 1
ATOM 773 C CA . GLY A 1 100 ? 2.943 1.266 16.226 1.00 38.06 100 GLY A CA 1
ATOM 774 C C . GLY A 1 100 ? 3.123 -0.128 16.769 1.00 38.06 100 GLY A C 1
ATOM 775 O O . GLY A 1 100 ? 2.633 -1.101 16.204 1.00 38.06 100 GLY A O 1
ATOM 776 N N . SER A 1 101 ? 3.870 -0.212 17.866 1.00 52.72 101 SER A N 1
ATOM 777 C CA . SER A 1 101 ? 3.816 -1.315 18.818 1.00 52.72 101 SER A CA 1
ATOM 778 C C . SER A 1 101 ? 2.381 -1.840 18.963 1.00 52.72 101 SER A C 1
ATOM 780 O O . SER A 1 101 ? 1.439 -1.051 18.963 1.00 52.72 101 SER A O 1
ATOM 782 N N . ARG A 1 102 ? 2.251 -3.162 19.145 1.00 48.69 102 ARG A N 1
ATOM 783 C CA . ARG A 1 102 ? 1.071 -4.025 19.414 1.00 48.69 102 ARG A CA 1
ATOM 784 C C . ARG A 1 102 ? -0.187 -3.373 20.036 1.00 48.69 102 ARG A C 1
ATOM 786 O O . ARG A 1 102 ? -1.280 -3.907 19.898 1.00 48.69 102 ARG A O 1
ATOM 793 N N . ARG A 1 103 ? -0.049 -2.238 20.723 1.00 50.72 103 ARG A N 1
ATOM 794 C CA . ARG A 1 103 ? -1.111 -1.374 21.260 1.00 50.72 103 ARG A CA 1
ATOM 795 C C . ARG A 1 103 ? -2.073 -0.792 20.220 1.00 50.72 103 ARG A C 1
ATOM 797 O O . ARG A 1 103 ? -3.241 -0.624 20.562 1.00 50.72 103 ARG A O 1
ATOM 804 N N . ASP A 1 104 ? -1.633 -0.488 19.001 1.00 52.38 104 ASP A N 1
ATOM 805 C CA . ASP A 1 104 ? -2.505 0.210 18.041 1.00 52.38 104 ASP A CA 1
ATOM 806 C C . ASP A 1 104 ? -3.564 -0.722 17.421 1.00 52.38 104 ASP A C 1
ATOM 808 O O . ASP A 1 104 ? -4.726 -0.328 17.304 1.00 52.38 104 ASP A O 1
ATOM 812 N N . SER A 1 105 ? -3.238 -2.002 17.184 1.00 53.50 105 SER A N 1
ATOM 813 C CA . SER A 1 105 ? -4.231 -3.026 16.803 1.00 53.50 105 SER A CA 1
ATOM 814 C C . SER A 1 105 ? -5.325 -3.215 17.856 1.00 53.50 105 SER A C 1
ATOM 816 O O . SER A 1 105 ? -6.488 -3.396 17.509 1.00 53.50 105 SER A O 1
ATOM 818 N N . VAL A 1 106 ? -4.982 -3.128 19.147 1.00 52.38 106 VAL A N 1
ATOM 819 C CA . VAL A 1 106 ? -5.959 -3.282 20.240 1.00 52.38 106 VAL A CA 1
ATOM 820 C C . VAL A 1 106 ? -6.963 -2.127 20.250 1.00 52.38 106 VAL A C 1
ATOM 822 O O . VAL A 1 106 ? -8.136 -2.336 20.541 1.00 52.38 106 VAL A O 1
ATOM 825 N N . ARG A 1 107 ? -6.536 -0.907 19.897 1.00 49.22 107 ARG A N 1
ATOM 826 C CA . ARG A 1 107 ? -7.434 0.258 19.826 1.00 49.22 107 ARG A CA 1
ATOM 827 C C . ARG A 1 107 ? -8.403 0.186 18.650 1.00 49.22 107 ARG A C 1
ATOM 829 O O . ARG A 1 107 ? -9.548 0.597 18.815 1.00 49.22 107 ARG A O 1
ATOM 836 N N . HIS A 1 108 ? -7.975 -0.345 17.506 1.00 52.31 108 HIS A N 1
ATOM 837 C CA . HIS A 1 108 ? -8.876 -0.592 16.378 1.00 52.31 108 HIS A CA 1
ATOM 838 C C . HIS A 1 108 ? -9.881 -1.708 16.693 1.00 52.31 108 HIS A C 1
ATOM 840 O O . HIS A 1 108 ? -11.079 -1.478 16.574 1.00 52.31 108 HIS A O 1
ATOM 846 N N . MET A 1 109 ? -9.432 -2.836 17.259 1.00 49.31 109 MET A N 1
ATOM 847 C CA . MET A 1 109 ? -10.338 -3.898 17.726 1.00 49.31 109 MET A CA 1
ATOM 848 C C . MET A 1 109 ? -11.351 -3.403 18.771 1.00 49.31 109 MET A C 1
ATOM 850 O O . MET A 1 109 ? -12.517 -3.787 18.742 1.00 49.31 109 MET A O 1
ATOM 854 N N . ALA A 1 110 ? -10.928 -2.527 19.688 1.00 49.75 110 ALA A N 1
ATOM 855 C CA . ALA A 1 110 ? -11.824 -1.947 20.683 1.00 49.75 110 ALA A CA 1
ATOM 856 C C . ALA A 1 110 ? -12.874 -1.007 20.061 1.00 49.75 110 ALA A C 1
ATOM 858 O O . ALA A 1 110 ? -14.009 -0.987 20.527 1.00 49.75 110 ALA A O 1
ATOM 859 N N . ARG A 1 111 ? -12.529 -0.246 19.011 1.00 50.53 111 ARG A N 1
ATOM 860 C CA . ARG A 1 111 ? -13.489 0.611 18.293 1.00 50.53 111 ARG A CA 1
ATOM 861 C C . ARG A 1 111 ? -14.547 -0.214 17.561 1.00 50.53 111 ARG A C 1
ATOM 863 O O . ARG A 1 111 ? -15.730 0.090 17.701 1.00 50.53 111 ARG A O 1
ATOM 870 N N . ASP A 1 112 ? -14.143 -1.285 16.884 1.00 46.97 112 ASP A N 1
ATOM 871 C CA . ASP A 1 112 ? -15.074 -2.162 16.161 1.00 46.97 112 ASP A CA 1
ATOM 872 C C . ASP A 1 112 ? -16.011 -2.913 17.122 1.00 46.97 112 ASP A C 1
ATOM 874 O O . ASP A 1 112 ? -17.210 -3.038 16.870 1.00 46.97 112 ASP A O 1
ATOM 878 N N . ALA A 1 113 ? -15.502 -3.332 18.287 1.00 49.00 113 ALA A N 1
ATOM 879 C CA . ALA A 1 113 ? -16.315 -3.954 19.331 1.00 49.00 113 ALA A CA 1
ATOM 880 C C . ALA A 1 113 ? -17.350 -2.988 19.943 1.00 49.00 113 ALA A C 1
ATOM 882 O O . ALA A 1 113 ? -18.471 -3.397 20.248 1.00 49.00 113 ALA A O 1
ATOM 883 N N . VAL A 1 114 ? -17.010 -1.703 20.100 1.00 50.53 114 VAL A N 1
ATOM 884 C CA . VAL A 1 114 ? -17.952 -0.677 20.586 1.00 50.53 114 VAL A CA 1
ATOM 885 C C . VAL A 1 114 ? -19.046 -0.399 19.553 1.00 50.53 114 VAL A C 1
ATOM 887 O O . VAL A 1 114 ? -20.212 -0.277 19.929 1.00 50.53 114 VAL A O 1
ATOM 890 N N . ALA A 1 115 ? -18.706 -0.357 18.261 1.00 47.78 115 ALA A N 1
ATOM 891 C CA . ALA A 1 115 ? -19.688 -0.190 17.191 1.00 47.78 115 ALA A CA 1
ATOM 892 C C . ALA A 1 115 ? -20.687 -1.362 17.139 1.00 47.78 115 ALA A C 1
ATOM 894 O O . ALA A 1 115 ? -21.896 -1.139 17.057 1.00 47.78 115 ALA A O 1
ATOM 895 N N . LEU A 1 116 ? -20.207 -2.604 17.288 1.00 44.19 116 LEU A N 1
ATOM 896 C CA . LEU A 1 116 ? -21.070 -3.787 17.370 1.00 44.19 116 LEU A CA 1
ATOM 897 C C . LEU A 1 116 ? -21.944 -3.776 18.639 1.00 44.19 116 LEU A C 1
ATOM 899 O O . LEU A 1 116 ? -23.125 -4.113 18.581 1.00 44.19 116 LEU A O 1
ATOM 903 N N . GLY A 1 117 ? -21.396 -3.336 19.777 1.00 33.62 117 GLY A N 1
ATOM 904 C CA . GLY A 1 117 ? -22.141 -3.195 21.031 1.00 33.62 117 GLY A CA 1
ATOM 905 C C . GLY A 1 117 ? -23.287 -2.180 20.946 1.00 33.62 117 GLY A C 1
ATOM 906 O O . GLY A 1 117 ? -24.384 -2.453 21.433 1.00 33.62 117 GLY A O 1
ATOM 907 N N . LEU A 1 118 ? -23.073 -1.045 20.269 1.00 55.66 118 LEU A N 1
ATOM 908 C CA . LEU A 1 118 ? -24.122 -0.051 20.004 1.00 55.66 118 LEU A CA 1
ATOM 909 C C . LEU A 1 118 ? -25.204 -0.588 19.051 1.00 55.66 118 LEU A C 1
ATOM 911 O O . LEU A 1 118 ? -26.390 -0.308 19.244 1.00 55.66 118 LEU A O 1
ATOM 915 N N . PHE A 1 119 ? -24.822 -1.397 18.060 1.00 48.66 119 PHE A N 1
ATOM 916 C CA . PHE A 1 119 ? -25.771 -2.024 17.135 1.00 48.66 119 PHE A CA 1
ATOM 917 C C . PHE A 1 119 ? -26.644 -3.088 17.830 1.00 48.66 119 PHE A C 1
ATOM 919 O O . PHE A 1 119 ? -27.860 -3.120 17.651 1.00 48.66 119 PHE A O 1
ATOM 926 N N . ILE A 1 120 ? -26.068 -3.908 18.713 1.00 52.47 120 ILE A N 1
ATOM 927 C CA . ILE A 1 120 ? -26.836 -4.901 19.484 1.00 52.47 120 ILE A CA 1
ATOM 928 C C . ILE A 1 120 ? -27.770 -4.211 20.492 1.00 52.47 120 ILE A C 1
ATOM 930 O O . ILE A 1 120 ? -28.951 -4.555 20.573 1.00 52.47 120 ILE A O 1
ATOM 934 N N . ALA A 1 121 ? -27.292 -3.192 21.213 1.00 50.91 121 ALA A N 1
ATOM 935 C CA . ALA A 1 121 ? -28.111 -2.465 22.185 1.00 50.91 121 ALA A CA 1
ATOM 936 C C . ALA A 1 121 ? -29.323 -1.761 21.543 1.00 50.91 121 ALA A C 1
ATOM 938 O O . ALA A 1 121 ? -30.404 -1.735 22.132 1.00 50.91 121 ALA A O 1
ATOM 939 N N . SER A 1 122 ? -29.174 -1.239 20.321 1.00 51.84 122 SER A N 1
ATOM 940 C CA . SER A 1 122 ? -30.274 -0.597 19.587 1.00 51.84 122 SER A CA 1
ATOM 941 C C . SER A 1 122 ? -31.320 -1.599 19.084 1.00 51.84 122 SER A C 1
ATOM 943 O O . SER A 1 122 ? -32.513 -1.308 19.165 1.00 51.84 122 SER A O 1
ATOM 945 N N . THR A 1 123 ? -30.926 -2.811 18.670 1.00 53.00 123 THR A N 1
ATOM 946 C CA . THR A 1 123 ? -31.907 -3.864 18.326 1.00 53.00 123 THR A CA 1
ATOM 947 C C . THR A 1 123 ? -32.707 -4.371 19.532 1.00 53.00 123 THR A C 1
ATOM 949 O O . THR A 1 123 ? -33.913 -4.591 19.417 1.00 53.00 123 THR A O 1
ATOM 952 N N . LEU A 1 124 ? -32.085 -4.483 20.712 1.00 53.78 124 LEU A N 1
ATOM 953 C CA . LEU A 1 124 ? -32.775 -4.903 21.941 1.00 53.78 124 LEU A CA 1
ATOM 954 C C . LEU A 1 124 ? -33.769 -3.850 22.454 1.00 53.78 124 LEU A C 1
ATOM 956 O O . LEU A 1 124 ? -34.840 -4.206 22.943 1.00 53.78 124 LEU A O 1
ATOM 960 N N . LEU A 1 125 ? -33.453 -2.562 22.299 1.00 53.25 125 LEU A N 1
ATOM 961 C CA . LEU A 1 125 ? -34.355 -1.465 22.664 1.00 53.25 125 LEU A CA 1
ATOM 962 C C . LEU A 1 125 ? -35.621 -1.435 21.796 1.00 53.25 125 LEU A C 1
ATOM 964 O O . LEU A 1 125 ? -36.703 -1.175 22.314 1.00 53.25 125 LEU A O 1
ATOM 968 N N . ILE A 1 126 ? -35.517 -1.763 20.506 1.00 52.69 126 ILE A N 1
ATOM 969 C CA . ILE A 1 126 ? -36.684 -1.822 19.611 1.00 52.69 126 ILE A CA 1
ATOM 970 C C . ILE A 1 126 ? -37.568 -3.032 19.946 1.00 52.69 126 ILE A C 1
ATOM 972 O O . ILE A 1 126 ? -38.784 -2.883 20.037 1.00 52.69 126 ILE A O 1
ATOM 976 N N . ALA A 1 127 ? -36.976 -4.200 20.223 1.00 53.06 127 ALA A N 1
ATOM 977 C CA . ALA A 1 127 ? -37.732 -5.389 20.624 1.00 53.06 127 ALA A CA 1
ATOM 978 C C . ALA A 1 127 ? -38.442 -5.214 21.984 1.00 53.06 127 ALA A C 1
ATOM 980 O O . ALA A 1 127 ? -39.580 -5.658 22.154 1.00 53.06 127 ALA A O 1
ATOM 981 N N . GLY A 1 128 ? -37.802 -4.527 22.938 1.00 48.97 128 GLY A N 1
ATOM 982 C CA . GLY A 1 128 ? -38.372 -4.248 24.260 1.00 48.97 128 GLY A CA 1
ATOM 983 C C . GLY A 1 128 ? -39.550 -3.268 24.239 1.00 48.97 128 GLY A C 1
ATOM 984 O O . GLY A 1 128 ? -40.512 -3.460 24.978 1.00 48.97 128 GLY A O 1
ATOM 985 N N . VAL A 1 129 ? -39.528 -2.259 23.361 1.00 53.06 129 VAL A N 1
ATOM 986 C CA . VAL A 1 129 ? -40.637 -1.292 23.234 1.00 53.06 129 VAL A CA 1
ATOM 987 C C . VAL A 1 129 ? -41.866 -1.921 22.569 1.00 53.06 129 VAL A C 1
ATOM 989 O O . VAL A 1 129 ? -42.989 -1.589 22.936 1.00 53.06 129 VAL A O 1
ATOM 992 N N . THR A 1 130 ? -41.689 -2.888 21.663 1.00 49.28 130 THR A N 1
ATOM 993 C CA . THR A 1 130 ? -42.817 -3.634 21.076 1.00 49.28 130 THR A CA 1
ATOM 994 C C . THR A 1 130 ? -43.401 -4.710 21.997 1.00 49.28 130 THR A C 1
ATOM 996 O O . THR A 1 130 ? -44.570 -5.046 21.854 1.00 49.28 130 THR A O 1
ATOM 999 N N . ALA A 1 131 ? -42.625 -5.242 22.950 1.00 50.66 131 ALA A N 1
ATOM 1000 C CA . ALA A 1 131 ? -43.091 -6.276 23.882 1.00 50.66 131 ALA A CA 1
ATOM 1001 C C . ALA A 1 131 ? -43.727 -5.719 25.174 1.00 50.66 131 ALA A C 1
ATOM 1003 O O . ALA A 1 131 ? -44.399 -6.459 25.884 1.00 50.66 131 ALA A O 1
ATOM 1004 N N . GLY A 1 132 ? -43.524 -4.433 25.485 1.00 44.91 132 GLY A N 1
ATOM 1005 C CA . GLY A 1 132 ? -44.099 -3.759 26.658 1.00 44.91 132 GLY A CA 1
ATOM 1006 C C . GLY A 1 132 ? -45.412 -3.009 26.404 1.00 44.91 132 GLY A C 1
ATOM 1007 O O . GLY A 1 132 ? -45.853 -2.263 27.274 1.00 44.91 132 GLY A O 1
ATOM 1008 N N . ALA A 1 133 ? -46.014 -3.164 25.223 1.00 43.56 133 ALA A N 1
ATOM 1009 C CA . ALA A 1 133 ? -47.266 -2.515 24.840 1.00 43.56 133 ALA A CA 1
ATOM 1010 C C . ALA A 1 133 ? -48.322 -3.541 24.398 1.00 43.56 133 ALA A C 1
ATOM 1012 O O . ALA A 1 133 ? -48.853 -3.434 23.295 1.00 43.56 133 ALA A O 1
ATOM 1013 N N . ILE A 1 134 ? -48.607 -4.534 25.249 1.00 42.00 134 ILE A N 1
ATOM 1014 C CA . ILE A 1 134 ? -49.885 -5.269 25.290 1.00 42.00 134 ILE A CA 1
ATOM 1015 C C . ILE A 1 134 ? -50.204 -5.589 26.750 1.00 42.00 134 ILE A C 1
ATOM 1017 O O . ILE A 1 134 ? -49.294 -6.106 27.436 1.00 42.00 134 ILE A O 1
#

pLDDT: mean 71.76, std 19.21, range [33.62, 96.12]

Secondary structure (DSSP, 8-state):
--PPPPPHHHHHHHTS-EEETTEEE-SS-GGG---HHHHHHHHHHHHHHHHHHHGGG----HHHHHHTT--HHHHHHHHHHHHHHHHHHH-SPSP------THHHHHHHHHHHHHHHHHHHHHHHHHHHHHS--

Foldseek 3Di:
DDDDDDPLVVLLVLQAWDQDPVGTDGPDQQQPRDNLVSNLVVLLVLQVVQPVVCDPPRDDDLVSVVVSPHDSVSCVVRVVVSVVVNCVVPPCPDDDDDPDDPVVVVVVVVVVVVVVVVVVVVVVVVVVVVVPPD

Radius of gyration: 21.18 Å; chains: 1; bounding box: 75×41×48 Å